Protein AF-W3VJL9-F1 (afdb_monomer)

Secondary structure (DSSP, 8-state):
------------------------------S--HHHHHHHHHHHHHHHHHHHHHHHIIIIIHHHHHHHHHHHHHHHHHHHHHHHHHHHHTTTSPPP----TTTT--SS--SSTTSSS-TT--TTTPPPS--

pLDDT: mean 85.09, std 15.6, range [42.38, 98.62]

Organism: Moesziomyces aphidis (NCBI:txid84754)

Solvent-accessible surface area (backbone atoms only — not comparable to full-atom values): 8458 Å² total; per-residue (Å²): 134,90,84,86,83,86,80,83,77,86,73,78,79,79,76,77,77,76,69,78,79,78,72,81,71,76,83,75,68,93,59,98,41,71,70,58,51,51,52,51,51,50,52,52,51,49,51,55,52,51,53,51,53,51,48,44,44,62,72,44,49,48,56,49,49,50,56,51,47,56,54,49,48,54,55,49,51,52,54,50,51,50,49,52,48,46,14,58,75,45,79,70,29,39,67,91,70,91,82,52,87,81,53,67,74,71,95,65,69,46,98,51,92,90,19,77,66,59,96,85,62,44,71,61,73,47,73,61,68,83,118

Structure (mmCIF, N/CA/C/O backbone):
data_AF-W3VJL9-F1
#
_entry.id   AF-W3VJL9-F1
#
loop_
_atom_site.group_PDB
_atom_site.id
_atom_site.type_symbol
_atom_site.label_atom_id
_atom_site.label_alt_id
_atom_site.label_comp_id
_atom_site.label_asym_id
_atom_site.label_entity_id
_atom_site.label_seq_id
_atom_site.pdbx_PDB_ins_code
_atom_site.Cartn_x
_atom_site.Cartn_y
_atom_site.Cartn_z
_atom_site.occupancy
_atom_site.B_iso_or_equiv
_atom_site.auth_seq_id
_atom_site.auth_comp_id
_atom_site.auth_asym_id
_atom_site.auth_atom_id
_atom_site.pdbx_PDB_model_num
ATOM 1 N N . MET A 1 1 ? 12.417 83.034 -81.651 1.00 43.53 1 MET A N 1
ATOM 2 C CA . MET A 1 1 ? 13.204 83.322 -80.431 1.00 43.53 1 MET A CA 1
ATOM 3 C C . MET A 1 1 ? 12.356 83.008 -79.213 1.00 43.53 1 MET A C 1
ATOM 5 O O . MET A 1 1 ? 11.149 83.183 -79.268 1.00 43.53 1 MET A O 1
ATOM 9 N N . ALA A 1 2 ? 12.995 82.464 -78.183 1.00 42.38 2 ALA A N 1
ATOM 10 C CA . ALA A 1 2 ? 12.402 81.829 -77.012 1.00 42.38 2 ALA A CA 1
ATOM 11 C C . ALA A 1 2 ? 11.477 82.730 -76.174 1.00 42.38 2 ALA A C 1
ATOM 13 O O . ALA A 1 2 ? 11.763 83.908 -75.987 1.00 42.38 2 ALA A O 1
ATOM 14 N N . SER A 1 3 ? 10.458 82.133 -75.551 1.00 47.56 3 SER A N 1
ATOM 15 C CA . SER A 1 3 ? 9.971 82.592 -74.249 1.00 47.56 3 SER A CA 1
ATOM 16 C C . SER A 1 3 ? 9.521 81.400 -73.408 1.00 47.56 3 SER A C 1
ATOM 18 O O . SER A 1 3 ? 8.939 80.440 -73.909 1.00 47.56 3 SER A O 1
ATOM 20 N N . ARG A 1 4 ? 9.917 81.439 -72.139 1.00 54.91 4 ARG A N 1
ATOM 21 C CA . ARG A 1 4 ? 9.970 80.335 -71.182 1.00 54.91 4 ARG A CA 1
ATOM 22 C C . ARG A 1 4 ? 8.768 80.465 -70.249 1.00 54.91 4 ARG A C 1
ATOM 24 O O . ARG A 1 4 ? 8.669 81.466 -69.551 1.00 54.91 4 ARG A O 1
ATOM 31 N N . PHE A 1 5 ? 7.921 79.444 -70.170 1.00 51.41 5 PHE A N 1
ATOM 32 C CA . PHE A 1 5 ? 7.041 79.237 -69.019 1.00 51.41 5 PHE A CA 1
ATOM 33 C C . PHE A 1 5 ? 7.509 77.982 -68.286 1.00 51.41 5 PHE A C 1
ATOM 35 O O . PHE A 1 5 ? 7.432 76.871 -68.804 1.00 51.41 5 PHE A O 1
ATOM 42 N N . ALA A 1 6 ? 8.071 78.182 -67.095 1.00 55.03 6 ALA A N 1
ATOM 43 C CA . ALA A 1 6 ? 8.496 77.116 -66.205 1.00 55.03 6 ALA A CA 1
ATOM 44 C C . ALA A 1 6 ? 7.296 76.665 -65.360 1.00 55.03 6 ALA A C 1
ATOM 46 O O . ALA A 1 6 ? 6.901 77.354 -64.423 1.00 55.03 6 ALA A O 1
ATOM 47 N N . ALA A 1 7 ? 6.721 75.508 -65.683 1.00 57.25 7 ALA A N 1
ATOM 48 C CA . ALA A 1 7 ? 5.812 74.800 -64.789 1.00 57.25 7 ALA A CA 1
ATOM 49 C C . ALA A 1 7 ? 6.647 73.867 -63.899 1.00 57.25 7 ALA A C 1
ATOM 51 O O . ALA A 1 7 ? 7.042 72.776 -64.307 1.00 57.25 7 ALA A O 1
ATOM 52 N N . GLY A 1 8 ? 6.969 74.324 -62.688 1.00 49.00 8 GLY A N 1
ATOM 53 C CA . GLY A 1 8 ? 7.591 73.490 -61.663 1.00 49.00 8 GLY A CA 1
ATOM 54 C C . GLY A 1 8 ? 6.579 72.495 -61.100 1.00 49.00 8 GLY A C 1
ATOM 55 O O . GLY A 1 8 ? 5.889 72.792 -60.131 1.00 49.00 8 GLY A O 1
ATOM 56 N N . LEU A 1 9 ? 6.483 71.310 -61.703 1.00 59.16 9 LEU A N 1
ATOM 57 C CA . LEU A 1 9 ? 5.812 70.161 -61.099 1.00 59.16 9 LEU A CA 1
ATOM 58 C C . LEU A 1 9 ? 6.707 69.616 -59.979 1.00 59.16 9 LEU A C 1
ATOM 60 O O . LEU A 1 9 ? 7.689 68.921 -60.238 1.00 59.16 9 LEU A O 1
ATOM 64 N N . PHE A 1 10 ? 6.371 69.911 -58.722 1.00 56.97 10 PHE A N 1
ATOM 65 C CA . PHE A 1 10 ? 6.924 69.194 -57.571 1.00 56.97 10 PHE A CA 1
ATOM 66 C C . PHE A 1 10 ? 6.357 67.767 -57.543 1.00 56.97 10 PHE A C 1
ATOM 68 O O . PHE A 1 10 ? 5.421 67.450 -56.812 1.00 56.97 10 PHE A O 1
ATOM 75 N N . GLY A 1 11 ? 6.923 66.887 -58.367 1.00 54.66 11 GLY A N 1
ATOM 76 C CA . GLY A 1 11 ? 6.685 65.453 -58.289 1.00 54.66 11 GLY A CA 1
ATOM 77 C C . GLY A 1 11 ? 7.441 64.871 -57.098 1.00 54.66 11 GLY A C 1
ATOM 78 O O . GLY A 1 11 ? 8.636 64.598 -57.189 1.00 54.66 11 GLY A O 1
ATOM 79 N N . ARG A 1 12 ? 6.757 64.667 -55.967 1.00 63.28 12 ARG A N 1
ATOM 80 C CA . ARG A 1 12 ? 7.266 63.827 -54.871 1.00 63.28 12 ARG A CA 1
ATOM 81 C C . ARG A 1 12 ? 7.482 62.412 -55.418 1.00 63.28 12 ARG A C 1
ATOM 83 O O . ARG A 1 12 ? 6.524 61.671 -55.619 1.00 63.28 12 ARG A O 1
ATOM 90 N N . SER A 1 13 ? 8.735 62.030 -55.654 1.00 63.22 13 SER A N 1
ATOM 91 C CA . SER A 1 13 ? 9.090 60.635 -55.920 1.00 63.22 13 SER A CA 1
ATOM 92 C C . SER A 1 13 ? 8.843 59.831 -54.641 1.00 63.22 13 SER A C 1
ATOM 94 O O . SER A 1 13 ? 9.641 59.873 -53.705 1.00 63.22 13 SER A O 1
ATOM 96 N N . MET A 1 14 ? 7.710 59.129 -54.566 1.00 64.94 14 MET A N 1
ATOM 97 C CA . MET A 1 14 ? 7.527 58.080 -53.568 1.00 64.94 14 MET A CA 1
ATOM 98 C C . MET A 1 14 ? 8.436 56.913 -53.949 1.00 64.94 14 MET A C 1
ATOM 100 O O . MET A 1 14 ? 8.067 56.053 -54.743 1.00 64.94 14 MET A O 1
ATOM 104 N N . ARG A 1 15 ? 9.645 56.877 -53.381 1.00 63.97 15 ARG A N 1
ATOM 105 C CA . ARG A 1 15 ? 10.406 55.632 -53.299 1.00 63.97 15 ARG A CA 1
ATOM 106 C C . ARG A 1 15 ? 9.700 54.738 -52.288 1.00 63.97 15 ARG A C 1
ATOM 108 O O . ARG A 1 15 ? 9.905 54.870 -51.086 1.00 63.97 15 ARG A O 1
ATOM 115 N N . THR A 1 16 ? 8.861 53.832 -52.773 1.00 65.25 16 THR A N 1
ATOM 116 C CA . THR A 1 16 ? 8.448 52.668 -51.993 1.00 65.25 16 THR A CA 1
ATOM 117 C C . THR A 1 16 ? 9.693 51.834 -51.718 1.00 65.25 16 THR A C 1
ATOM 119 O O . THR A 1 16 ? 10.164 51.099 -52.584 1.00 65.25 16 THR A O 1
ATOM 122 N N . LEU A 1 17 ? 10.255 51.968 -50.517 1.00 65.81 17 LEU A N 1
ATOM 123 C CA . LEU A 1 17 ? 11.173 50.974 -49.979 1.00 65.81 17 LEU A CA 1
ATOM 124 C C . LEU A 1 17 ? 10.338 49.718 -49.721 1.00 65.81 17 LEU A C 1
ATOM 126 O O . LEU A 1 17 ? 9.712 49.583 -48.672 1.00 65.81 17 LEU A O 1
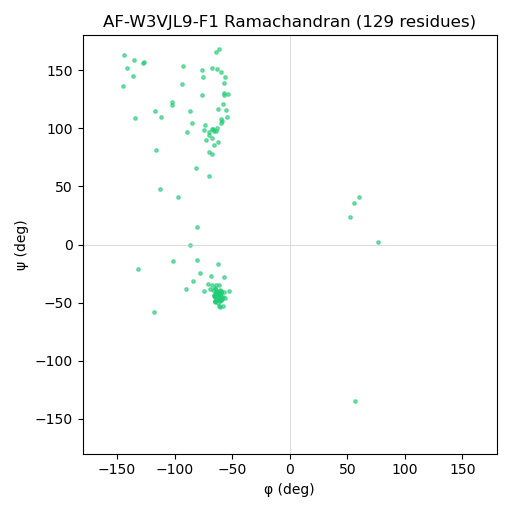ATOM 130 N N . GLN A 1 18 ? 10.274 48.821 -50.704 1.00 65.44 18 GLN A N 1
ATOM 131 C CA . GLN A 1 18 ? 9.848 47.452 -50.446 1.00 65.44 18 GLN A CA 1
ATOM 132 C C . GLN A 1 18 ? 10.896 46.846 -49.512 1.00 65.44 18 GLN A C 1
ATOM 134 O O . GLN A 1 18 ? 11.974 46.442 -49.945 1.00 65.44 18 GLN A O 1
ATOM 139 N N . ALA A 1 19 ? 10.601 46.836 -48.212 1.00 67.38 19 ALA A N 1
ATOM 140 C CA . ALA A 1 19 ? 11.336 45.996 -47.285 1.00 67.38 19 ALA A CA 1
ATOM 141 C C . ALA A 1 19 ? 11.205 44.555 -47.801 1.00 67.38 19 ALA A C 1
ATOM 143 O O . ALA A 1 19 ? 10.078 44.133 -48.089 1.00 67.38 19 ALA A O 1
ATOM 144 N N . PRO A 1 20 ? 12.306 43.800 -47.965 1.00 63.53 20 PRO A N 1
ATOM 145 C CA . PRO A 1 20 ? 12.179 42.400 -48.318 1.00 63.53 20 PRO A CA 1
ATOM 146 C C . PRO A 1 20 ? 11.333 41.753 -47.226 1.00 63.53 20 PRO A C 1
ATOM 148 O O . PRO A 1 20 ? 11.675 41.822 -46.044 1.00 63.53 20 PRO A O 1
ATOM 151 N N . SER A 1 21 ? 10.196 41.168 -47.604 1.00 66.19 21 SER A N 1
ATOM 152 C CA . SER A 1 21 ? 9.437 40.338 -46.684 1.00 66.19 21 SER A CA 1
ATOM 153 C C . SER A 1 21 ? 10.379 39.220 -46.261 1.00 66.19 21 SER A C 1
ATOM 155 O O . SER A 1 21 ? 10.696 38.340 -47.067 1.00 66.19 21 SER A O 1
ATOM 157 N N . ALA A 1 22 ? 10.880 39.280 -45.029 1.00 67.25 22 ALA A N 1
ATOM 158 C CA . ALA A 1 22 ? 11.622 38.189 -44.435 1.00 67.25 22 ALA A CA 1
ATOM 159 C C . ALA A 1 22 ? 10.634 37.034 -44.269 1.00 67.25 22 ALA A C 1
ATOM 161 O O . ALA A 1 22 ? 9.975 36.888 -43.240 1.00 67.25 22 ALA A O 1
ATOM 162 N N . VAL A 1 23 ? 10.470 36.243 -45.331 1.00 65.44 23 VAL A N 1
ATOM 163 C CA . VAL A 1 23 ? 9.768 34.972 -45.262 1.00 65.44 23 VAL A CA 1
ATOM 164 C C . VAL A 1 23 ? 10.562 34.161 -44.256 1.00 65.44 23 VAL A C 1
ATOM 166 O O . VAL A 1 23 ? 11.696 33.763 -44.531 1.00 65.44 23 VAL A O 1
ATOM 169 N N . ARG A 1 24 ? 9.991 33.970 -43.064 1.00 64.25 24 ARG A N 1
ATOM 170 C CA . ARG A 1 24 ? 10.520 33.051 -42.063 1.00 64.25 24 ARG A CA 1
ATOM 171 C C . ARG A 1 24 ? 10.457 31.658 -42.682 1.00 64.25 24 ARG A C 1
ATOM 173 O O . ARG A 1 24 ? 9.461 30.953 -42.569 1.00 64.25 24 ARG A O 1
ATOM 180 N N . ARG A 1 25 ? 11.516 31.285 -43.397 1.00 61.66 25 ARG A N 1
ATOM 181 C CA . ARG A 1 25 ? 11.751 29.914 -43.823 1.00 61.66 25 ARG A CA 1
ATOM 182 C C . ARG A 1 25 ? 12.038 29.151 -42.542 1.00 61.66 25 ARG A C 1
ATOM 184 O O . ARG A 1 25 ? 13.129 29.265 -41.992 1.00 61.66 25 ARG A O 1
ATOM 191 N N . TYR A 1 26 ? 11.036 28.446 -42.023 1.00 60.16 26 TYR A N 1
ATOM 192 C CA . TYR A 1 26 ? 11.286 27.402 -41.042 1.00 60.16 26 TYR A CA 1
ATOM 193 C C . TYR A 1 26 ? 12.308 26.471 -41.686 1.00 60.16 26 TYR A C 1
ATOM 195 O O . TYR A 1 26 ? 12.004 25.831 -42.693 1.00 60.16 26 TYR A O 1
ATOM 203 N N . ALA A 1 27 ? 13.537 26.474 -41.172 1.00 61.31 27 ALA A N 1
ATOM 204 C CA . ALA A 1 27 ? 14.573 25.546 -41.583 1.00 61.31 27 ALA A CA 1
ATOM 205 C C . ALA A 1 27 ? 14.149 24.147 -41.123 1.00 61.31 27 ALA A C 1
ATOM 207 O O . ALA A 1 27 ? 14.606 23.631 -40.112 1.00 61.31 27 ALA A O 1
ATOM 208 N N . THR A 1 28 ? 13.221 23.540 -41.855 1.00 61.88 28 THR A N 1
ATOM 209 C CA . THR A 1 28 ? 12.951 22.109 -41.797 1.00 61.88 28 THR A CA 1
ATOM 210 C C . THR A 1 28 ? 14.002 21.438 -42.668 1.00 61.88 28 THR A C 1
ATOM 212 O O . THR A 1 28 ? 13.719 20.899 -43.733 1.00 61.88 28 THR A O 1
ATOM 215 N N . ALA A 1 29 ? 15.264 21.520 -42.241 1.00 60.34 29 ALA A N 1
ATOM 216 C CA . ALA A 1 29 ? 16.255 20.592 -42.749 1.00 60.34 29 ALA A CA 1
ATOM 217 C C . ALA A 1 29 ? 15.831 19.210 -42.240 1.00 60.34 29 ALA A C 1
ATOM 219 O O . ALA A 1 29 ? 16.048 18.867 -41.079 1.00 60.34 29 ALA A O 1
ATOM 220 N N . ALA A 1 30 ? 15.150 18.452 -43.098 1.00 58.25 30 ALA A N 1
ATOM 221 C CA . ALA A 1 30 ? 14.874 17.032 -42.927 1.00 58.25 30 ALA A CA 1
ATOM 222 C C . ALA A 1 30 ? 16.184 16.236 -43.100 1.00 58.25 30 ALA A C 1
ATOM 224 O O . ALA A 1 30 ? 16.322 15.436 -44.019 1.00 58.25 30 ALA A O 1
ATOM 225 N N . GLY A 1 31 ? 17.177 16.533 -42.262 1.00 65.69 31 GLY A N 1
ATOM 226 C CA . GLY A 1 31 ? 18.509 15.940 -42.270 1.00 65.69 31 GLY A CA 1
ATOM 227 C C . GLY A 1 31 ? 19.030 15.775 -40.848 1.00 65.69 31 GLY A C 1
ATOM 228 O O . GLY A 1 31 ? 18.482 16.361 -39.909 1.00 65.69 31 GLY A O 1
ATOM 229 N N . GLU A 1 32 ? 20.062 14.949 -40.694 1.00 66.62 32 GLU A N 1
ATOM 230 C CA . GLU A 1 32 ? 20.685 14.683 -39.399 1.00 66.62 32 GLU A CA 1
ATOM 231 C C . GLU A 1 32 ? 21.134 15.996 -38.747 1.00 66.62 32 GLU A C 1
ATOM 233 O O . GLU A 1 32 ? 21.964 16.734 -39.275 1.00 66.62 32 GLU A O 1
ATOM 238 N N . ASN A 1 33 ? 20.520 16.311 -37.609 1.00 82.44 33 ASN A N 1
ATOM 239 C CA . ASN A 1 33 ? 20.865 17.442 -36.764 1.00 82.44 33 ASN A CA 1
ATOM 240 C C . ASN A 1 33 ? 21.104 16.925 -35.340 1.00 82.44 33 ASN A C 1
ATOM 242 O O . ASN A 1 33 ? 20.610 15.858 -34.970 1.00 82.44 33 ASN A O 1
ATOM 246 N N . GLU A 1 34 ? 21.864 17.676 -34.545 1.00 87.94 34 GLU A N 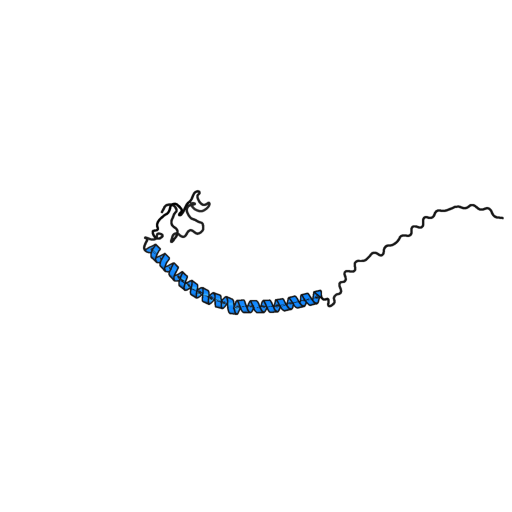1
ATOM 247 C CA . GLU A 1 34 ? 22.242 17.288 -33.179 1.00 87.94 34 GLU A CA 1
ATOM 248 C C . GLU A 1 34 ? 21.018 16.921 -32.326 1.00 87.94 34 GLU A C 1
ATOM 250 O O . GLU A 1 34 ? 21.012 15.907 -31.639 1.00 87.94 34 GLU A O 1
ATOM 255 N N . PHE A 1 35 ? 19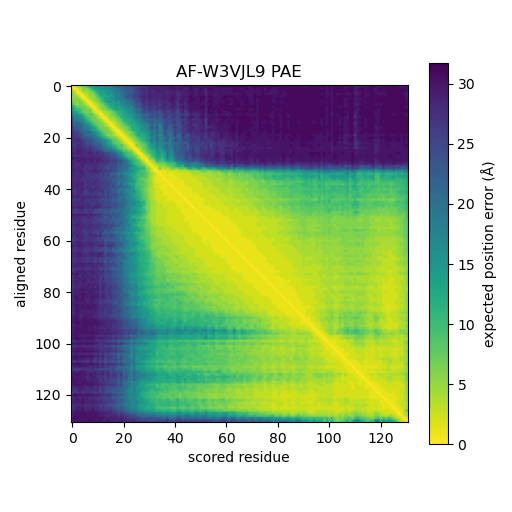.918 17.664 -32.465 1.00 89.06 35 PHE A N 1
ATOM 256 C CA . PHE A 1 35 ? 18.669 17.382 -31.759 1.00 89.06 35 PHE A CA 1
ATOM 257 C C . PHE A 1 35 ? 18.052 16.014 -32.116 1.00 89.06 35 PHE A C 1
ATOM 259 O O . PHE A 1 35 ? 17.556 15.301 -31.240 1.00 89.06 35 PHE A O 1
ATOM 266 N N . VAL A 1 36 ? 18.061 15.627 -33.394 1.00 89.56 36 VAL A N 1
ATOM 267 C CA . VAL A 1 36 ? 17.570 14.323 -33.865 1.00 89.56 36 VAL A CA 1
ATOM 268 C C . VAL A 1 36 ? 18.496 13.202 -33.388 1.00 89.56 36 VAL A C 1
ATOM 270 O O . VAL A 1 36 ? 17.990 12.159 -32.967 1.00 89.56 36 VAL A O 1
ATOM 273 N N . ALA A 1 37 ? 19.814 13.429 -33.381 1.00 89.81 37 ALA A N 1
ATOM 274 C CA . ALA A 1 37 ? 20.798 12.482 -32.856 1.00 89.81 37 ALA A CA 1
ATOM 275 C C . ALA A 1 37 ? 20.622 12.253 -31.343 1.00 89.81 37 ALA A C 1
ATOM 277 O O . ALA A 1 37 ? 20.494 11.109 -30.907 1.00 89.81 37 ALA A O 1
ATOM 278 N N . GLU A 1 38 ? 20.486 13.322 -30.554 1.00 91.56 38 GLU A N 1
ATOM 279 C CA . GLU A 1 38 ? 20.214 13.250 -29.112 1.00 91.56 38 GLU A CA 1
ATOM 280 C C . GLU A 1 38 ? 18.896 12.527 -28.814 1.00 91.56 38 GLU A C 1
ATOM 282 O O . GLU A 1 38 ? 18.810 11.670 -27.934 1.00 91.56 38 GLU A O 1
ATOM 287 N N . ARG A 1 39 ? 17.845 12.790 -29.600 1.00 92.75 39 ARG A N 1
ATOM 288 C CA . ARG A 1 39 ? 16.560 12.098 -29.438 1.00 92.75 39 ARG A CA 1
ATOM 289 C C . ARG A 1 39 ? 16.664 10.601 -29.746 1.00 92.75 39 ARG A C 1
ATOM 291 O O . ARG A 1 39 ? 16.010 9.801 -29.071 1.00 92.75 39 ARG A O 1
ATOM 298 N N . ALA A 1 40 ? 17.449 10.217 -30.751 1.00 92.94 40 ALA A N 1
ATOM 299 C CA . ALA A 1 40 ? 17.715 8.815 -31.059 1.00 92.94 40 ALA A CA 1
ATOM 300 C C . ALA A 1 40 ? 18.511 8.143 -29.928 1.00 92.94 40 ALA A C 1
ATOM 302 O O . ALA A 1 40 ? 18.110 7.074 -29.464 1.00 92.94 40 ALA A O 1
ATOM 303 N N . HIS A 1 41 ? 19.545 8.815 -29.415 1.00 94.06 4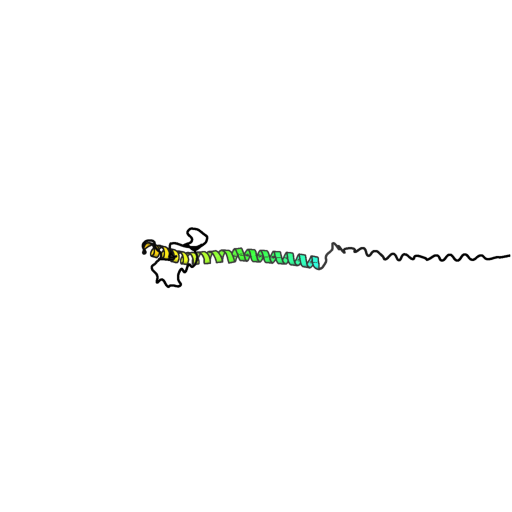1 HIS A N 1
ATOM 304 C CA . HIS A 1 41 ? 20.338 8.356 -28.277 1.00 94.06 41 HIS A CA 1
ATOM 305 C C . HIS A 1 41 ? 19.479 8.166 -27.015 1.00 94.06 41 HIS A C 1
ATOM 307 O O . HIS A 1 41 ? 19.512 7.104 -26.393 1.00 94.06 41 HIS A O 1
ATOM 313 N N . HIS A 1 42 ? 18.615 9.130 -26.681 1.00 96.19 42 HIS A N 1
ATOM 314 C CA . HIS A 1 42 ? 17.675 9.013 -25.562 1.00 96.19 42 HIS A CA 1
ATOM 315 C C . HIS A 1 42 ? 16.715 7.836 -25.730 1.00 96.19 42 HIS A C 1
ATOM 317 O O . HIS A 1 42 ? 16.433 7.125 -24.765 1.00 96.19 42 HIS A O 1
ATOM 323 N N . LYS A 1 43 ? 16.209 7.608 -26.947 1.00 96.06 43 LYS A N 1
ATOM 324 C CA . LYS A 1 43 ? 15.319 6.479 -27.234 1.00 96.06 43 LYS A CA 1
ATOM 325 C C . LYS A 1 43 ? 16.037 5.141 -27.051 1.00 96.06 43 LYS A C 1
ATOM 327 O O . LYS A 1 43 ? 15.460 4.221 -26.474 1.00 96.06 43 LYS A O 1
ATOM 332 N N . GLU A 1 44 ? 17.280 5.032 -27.511 1.00 96.31 44 GLU A N 1
ATOM 333 C CA . GLU A 1 44 ? 18.095 3.830 -27.332 1.00 96.31 44 GLU A CA 1
ATOM 334 C C . GLU A 1 44 ? 18.410 3.579 -25.851 1.00 96.31 44 GLU A C 1
ATOM 336 O O . GLU A 1 44 ? 18.184 2.474 -25.348 1.00 96.31 44 GLU A O 1
ATOM 341 N N . HIS A 1 45 ? 18.869 4.609 -25.134 1.00 96.62 45 HIS A N 1
ATOM 342 C CA . HIS A 1 45 ? 19.154 4.526 -23.705 1.00 96.62 45 HIS A CA 1
ATOM 343 C C . HIS A 1 45 ? 17.903 4.123 -22.915 1.00 96.62 45 HIS A C 1
ATOM 345 O O . HIS A 1 45 ? 17.953 3.186 -22.121 1.00 96.62 45 HIS A O 1
ATOM 351 N N . ALA A 1 46 ? 16.755 4.754 -23.190 1.00 97.50 46 ALA A N 1
ATOM 352 C CA . ALA A 1 46 ? 15.483 4.415 -22.556 1.00 97.50 46 ALA A CA 1
ATOM 353 C C . ALA A 1 46 ? 15.073 2.959 -22.813 1.00 97.50 46 ALA A C 1
ATOM 355 O O . ALA A 1 46 ? 14.611 2.292 -21.890 1.00 97.50 46 ALA A O 1
ATOM 356 N N . GLY A 1 47 ? 15.280 2.439 -24.029 1.00 97.44 47 GLY A N 1
ATOM 357 C CA . GLY A 1 47 ? 15.022 1.033 -24.346 1.00 97.44 47 GLY A CA 1
ATOM 358 C C . GLY A 1 47 ? 15.865 0.076 -23.497 1.00 97.44 47 GLY A C 1
ATOM 359 O O . GLY A 1 47 ? 15.330 -0.870 -22.916 1.00 97.44 47 GLY A O 1
ATOM 360 N N . LYS A 1 48 ? 17.166 0.359 -23.356 1.00 97.56 48 LYS A N 1
ATOM 361 C CA . LYS A 1 48 ? 18.081 -0.430 -22.511 1.00 97.56 48 LYS A CA 1
ATOM 362 C C . LYS A 1 48 ? 17.711 -0.337 -21.029 1.00 97.56 48 LYS A C 1
ATOM 364 O O . LYS A 1 48 ? 17.656 -1.360 -20.349 1.00 97.56 48 LYS A O 1
ATOM 369 N N . SER A 1 49 ? 17.412 0.865 -20.532 1.00 97.94 49 SER A N 1
ATOM 370 C CA . SER A 1 49 ? 16.977 1.070 -19.146 1.00 97.94 49 SER A CA 1
ATOM 371 C C . SER A 1 49 ? 15.657 0.357 -18.852 1.00 97.94 49 SER A C 1
ATOM 373 O O . SER A 1 49 ? 15.528 -0.273 -17.806 1.00 97.94 49 SER A O 1
ATOM 375 N N . ALA A 1 50 ? 14.687 0.410 -19.768 1.00 98.25 50 ALA A N 1
ATOM 376 C CA . ALA A 1 50 ? 13.402 -0.261 -19.601 1.00 98.25 50 ALA A CA 1
ATOM 377 C C . ALA A 1 50 ? 13.559 -1.786 -19.541 1.00 98.25 50 ALA A C 1
ATOM 379 O O . ALA A 1 50 ? 12.948 -2.428 -18.688 1.00 98.25 50 ALA A O 1
ATOM 380 N N . ASP A 1 51 ? 14.407 -2.374 -20.394 1.00 98.25 51 ASP A N 1
ATOM 381 C CA . ASP A 1 51 ? 14.669 -3.815 -20.343 1.00 98.25 51 ASP A CA 1
ATOM 382 C C . ASP A 1 51 ? 15.398 -4.230 -19.054 1.00 98.25 51 ASP A C 1
ATOM 384 O O . ASP A 1 51 ? 15.040 -5.245 -18.450 1.00 98.25 51 ASP A O 1
ATOM 388 N N . LEU A 1 52 ? 16.359 -3.425 -18.584 1.00 98.38 52 LEU A N 1
ATOM 389 C CA . LEU A 1 52 ? 17.013 -3.636 -17.289 1.00 98.38 52 LEU A CA 1
ATOM 390 C C . LEU A 1 52 ? 15.989 -3.641 -16.146 1.00 98.38 52 LEU A C 1
ATOM 392 O O . LEU A 1 52 ? 15.936 -4.602 -15.380 1.00 98.38 52 LEU A O 1
ATOM 396 N N . TRP A 1 53 ? 15.146 -2.610 -16.047 1.00 98.56 53 TRP A N 1
ATOM 397 C CA . TRP A 1 53 ? 14.153 -2.511 -14.975 1.00 98.56 53 TRP A CA 1
ATOM 398 C C . TRP A 1 53 ? 13.096 -3.607 -15.052 1.00 98.56 53 TRP A C 1
ATOM 400 O O . TRP A 1 53 ? 12.743 -4.172 -14.022 1.00 98.56 53 TRP A O 1
ATOM 410 N N . ARG A 1 54 ? 12.666 -3.999 -16.258 1.00 98.44 54 ARG A N 1
ATOM 411 C CA . ARG A 1 54 ? 11.790 -5.161 -16.446 1.00 98.44 54 ARG A CA 1
ATOM 412 C C . ARG A 1 54 ? 12.413 -6.424 -15.851 1.00 98.44 54 ARG A C 1
ATOM 414 O O . ARG A 1 54 ? 11.739 -7.157 -15.134 1.00 98.44 54 ARG A O 1
ATOM 421 N N . LYS A 1 55 ? 13.697 -6.676 -16.118 1.00 98.56 55 LYS A N 1
ATOM 422 C CA . LYS A 1 55 ? 14.417 -7.834 -15.567 1.00 98.56 55 LYS A CA 1
ATOM 423 C C . LYS A 1 55 ? 14.543 -7.750 -14.048 1.00 98.56 55 LYS A C 1
ATOM 425 O O . LYS A 1 55 ? 14.270 -8.740 -13.383 1.00 98.56 55 LYS A O 1
ATOM 430 N N . VAL A 1 56 ? 14.897 -6.591 -13.493 1.00 98.62 56 VAL A N 1
ATOM 431 C CA . VAL A 1 56 ? 14.977 -6.404 -12.033 1.00 98.62 56 VAL A CA 1
ATOM 432 C C . VAL A 1 56 ? 13.620 -6.662 -11.375 1.00 98.62 56 VAL A C 1
ATOM 434 O O . VAL A 1 56 ? 13.541 -7.430 -10.419 1.00 98.62 56 VAL A O 1
ATOM 437 N N . SER A 1 57 ? 12.534 -6.104 -11.912 1.00 98.56 57 SER A N 1
ATOM 438 C CA . SER A 1 57 ? 11.191 -6.344 -11.380 1.00 98.56 57 SER A CA 1
ATOM 439 C C . SER A 1 57 ? 10.817 -7.828 -11.407 1.00 98.56 57 SER A C 1
ATOM 441 O O . SER A 1 57 ? 10.322 -8.349 -10.410 1.00 98.56 57 SER A O 1
ATOM 443 N N . LEU A 1 58 ? 11.090 -8.525 -12.514 1.00 98.31 58 LEU A N 1
ATOM 444 C CA . LEU A 1 58 ? 10.716 -9.931 -12.674 1.00 98.31 58 LEU A CA 1
ATOM 445 C C . LEU A 1 58 ? 11.599 -10.897 -11.877 1.00 98.31 58 LEU A C 1
ATOM 447 O O . LEU A 1 58 ? 11.087 -11.862 -11.322 1.00 98.31 58 LEU A O 1
ATOM 451 N N . TYR A 1 59 ? 12.908 -10.656 -11.822 1.00 98.19 59 TYR A N 1
ATOM 452 C CA . TYR A 1 59 ? 13.870 -11.608 -11.259 1.00 98.19 59 TYR A CA 1
ATOM 453 C C . TYR A 1 59 ? 14.328 -11.270 -9.843 1.00 98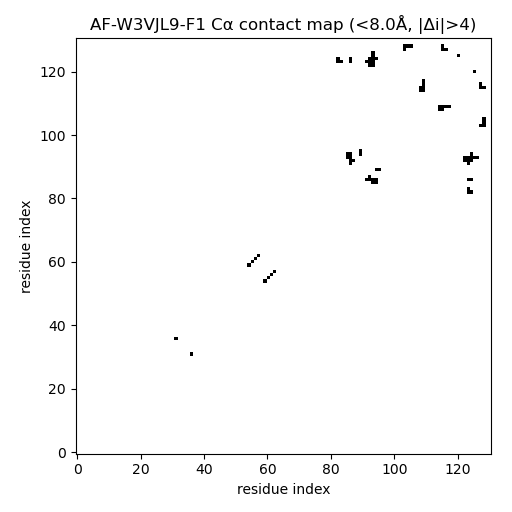.19 59 TYR A C 1
ATOM 455 O O . TYR A 1 59 ? 14.905 -12.126 -9.181 1.00 98.19 59 TYR A O 1
ATOM 463 N N . VAL A 1 60 ? 14.073 -10.053 -9.362 1.00 98.31 60 VAL A N 1
ATOM 464 C CA . VAL A 1 60 ? 14.440 -9.635 -8.003 1.00 98.31 60 VAL A CA 1
ATOM 465 C C . VAL A 1 60 ? 13.196 -9.287 -7.205 1.00 98.31 60 VAL A C 1
ATOM 467 O O . VAL A 1 60 ? 12.947 -9.908 -6.175 1.00 98.31 60 VAL A O 1
ATOM 470 N N . CYS A 1 61 ? 12.386 -8.336 -7.681 1.00 98.62 61 CYS A N 1
ATOM 471 C CA . CYS A 1 61 ? 11.245 -7.859 -6.901 1.00 98.62 61 CYS A CA 1
ATOM 472 C C . CYS A 1 61 ? 10.198 -8.959 -6.697 1.00 98.62 61 CYS A C 1
ATOM 474 O O . CYS A 1 61 ? 9.815 -9.192 -5.559 1.00 98.62 61 CYS A O 1
ATOM 476 N N . ILE A 1 62 ? 9.781 -9.673 -7.750 1.00 98.56 62 ILE A N 1
ATOM 477 C CA . ILE A 1 62 ? 8.775 -10.742 -7.615 1.00 98.56 62 ILE A CA 1
ATOM 478 C C . ILE A 1 62 ? 9.252 -11.863 -6.672 1.00 98.56 62 ILE A C 1
ATOM 480 O O . ILE A 1 62 ? 8.547 -12.129 -5.697 1.00 98.56 62 ILE A O 1
ATOM 484 N N . PRO A 1 63 ? 10.430 -12.494 -6.865 1.00 98.44 63 PRO A N 1
ATOM 485 C CA . PRO A 1 63 ? 10.911 -13.505 -5.925 1.00 98.44 63 PRO A CA 1
ATOM 486 C C . PRO A 1 63 ? 11.090 -12.967 -4.500 1.00 98.44 63 PRO A C 1
ATOM 488 O O . PRO A 1 63 ? 10.702 -13.634 -3.544 1.00 98.44 63 PRO A O 1
ATOM 491 N N . GLY A 1 64 ? 11.613 -11.744 -4.348 1.00 98.56 64 GLY A N 1
ATOM 492 C CA . GLY A 1 64 ? 11.760 -11.094 -3.044 1.00 98.56 64 GLY A CA 1
ATOM 493 C C . GLY A 1 64 ? 10.420 -10.876 -2.337 1.00 98.56 64 GLY A C 1
ATOM 494 O O . GLY A 1 64 ? 10.293 -11.180 -1.152 1.00 98.56 64 GLY A O 1
ATOM 495 N N . SER A 1 65 ? 9.398 -10.422 -3.065 1.00 98.56 65 SER A N 1
ATOM 496 C CA . SER A 1 65 ? 8.038 -10.263 -2.546 1.00 98.56 65 SER A CA 1
ATOM 497 C C . SER A 1 65 ? 7.405 -11.593 -2.150 1.00 98.56 65 SER A C 1
ATOM 499 O O . SER A 1 65 ? 6.683 -11.626 -1.161 1.00 98.56 65 SER A O 1
ATOM 501 N N . ILE A 1 66 ? 7.684 -12.688 -2.867 1.00 98.62 66 ILE A N 1
ATOM 502 C CA . ILE A 1 66 ? 7.191 -14.024 -2.493 1.00 98.62 66 ILE A CA 1
ATOM 503 C C . ILE A 1 66 ? 7.810 -14.465 -1.165 1.00 98.62 66 ILE A C 1
ATOM 505 O O . ILE A 1 66 ? 7.080 -14.854 -0.256 1.00 98.62 66 ILE A O 1
ATOM 509 N N . VAL A 1 67 ? 9.136 -14.369 -1.023 1.00 98.56 67 VAL A N 1
ATOM 510 C CA . VAL A 1 67 ? 9.831 -14.748 0.222 1.00 98.56 67 VAL A CA 1
ATOM 511 C C . VAL A 1 67 ? 9.321 -13.918 1.399 1.00 98.56 67 VAL A C 1
ATOM 513 O O . VAL A 1 67 ? 8.968 -14.471 2.441 1.00 98.56 67 VAL A O 1
ATOM 516 N N . LEU A 1 68 ? 9.225 -12.598 1.219 1.00 98.50 68 LEU A N 1
ATOM 517 C CA . LEU A 1 68 ? 8.694 -11.704 2.242 1.00 98.50 68 LEU A CA 1
ATOM 518 C C . LEU A 1 68 ? 7.223 -12.012 2.560 1.00 98.50 68 LEU A C 1
ATOM 520 O O . LEU A 1 68 ? 6.842 -12.018 3.725 1.00 98.50 68 LEU A O 1
ATOM 524 N N . GLY A 1 69 ? 6.412 -12.308 1.543 1.00 98.56 69 GLY A N 1
ATOM 525 C CA . GLY A 1 69 ? 5.004 -12.661 1.697 1.00 98.56 69 GLY A CA 1
ATOM 526 C C . GLY A 1 69 ? 4.806 -13.922 2.534 1.00 98.56 69 GLY A C 1
ATOM 527 O O . GLY A 1 69 ? 3.972 -13.923 3.433 1.00 98.56 69 GLY A O 1
ATOM 528 N N . VAL A 1 70 ? 5.611 -14.965 2.308 1.00 98.56 70 VAL A N 1
ATOM 529 C CA . VAL A 1 70 ? 5.577 -16.196 3.120 1.00 98.56 70 VAL A CA 1
ATOM 530 C C . VAL A 1 70 ? 5.982 -15.916 4.569 1.00 98.56 70 VAL A C 1
ATOM 532 O O . VAL A 1 70 ? 5.333 -16.402 5.493 1.00 98.56 70 VAL A O 1
ATOM 535 N N . TYR A 1 71 ? 7.024 -15.109 4.779 1.00 98.06 71 TYR A N 1
ATOM 536 C CA . TYR A 1 71 ? 7.475 -14.738 6.122 1.00 98.06 71 TYR A CA 1
ATOM 537 C C . TYR A 1 71 ? 6.405 -13.953 6.897 1.00 98.06 71 TYR A C 1
ATOM 539 O O . TYR A 1 71 ? 6.059 -14.322 8.019 1.00 98.06 71 TYR A O 1
ATOM 547 N N . ILE A 1 72 ? 5.840 -12.909 6.281 1.00 98.50 72 ILE A N 1
ATOM 548 C CA . ILE A 1 72 ? 4.778 -12.094 6.886 1.00 98.50 72 ILE A CA 1
ATOM 549 C C . ILE A 1 72 ? 3.526 -12.936 7.130 1.00 98.50 72 ILE A C 1
ATOM 551 O O . ILE A 1 72 ? 2.920 -12.806 8.187 1.00 98.50 72 ILE A O 1
ATOM 555 N N . TYR A 1 73 ? 3.164 -13.830 6.204 1.00 98.31 73 TYR A N 1
ATOM 556 C CA . TYR A 1 73 ? 2.026 -14.731 6.387 1.00 98.31 73 TYR A CA 1
ATOM 557 C C . TYR A 1 73 ? 2.161 -15.579 7.657 1.00 98.31 73 TYR A C 1
ATOM 559 O O . TYR A 1 73 ? 1.183 -15.737 8.380 1.00 98.31 73 TYR A O 1
ATOM 567 N N . GLY A 1 74 ? 3.359 -16.089 7.963 1.00 97.69 74 GLY A N 1
ATOM 568 C CA . GLY A 1 74 ? 3.595 -16.837 9.200 1.00 97.69 74 GLY A CA 1
ATOM 569 C C . GLY A 1 74 ? 3.322 -15.999 10.451 1.00 97.69 74 GLY A C 1
ATOM 570 O O . GLY A 1 74 ? 2.577 -16.426 11.329 1.00 97.69 74 GLY A O 1
ATOM 571 N N . ILE A 1 75 ? 3.870 -14.782 10.502 1.00 98.00 75 ILE A N 1
ATOM 572 C CA . ILE A 1 75 ? 3.662 -13.848 11.621 1.00 98.00 75 ILE A CA 1
ATOM 573 C C . ILE A 1 75 ? 2.180 -13.491 11.762 1.00 98.00 75 ILE A C 1
ATOM 575 O O . ILE A 1 75 ? 1.620 -13.575 12.852 1.00 98.00 75 ILE A O 1
ATOM 579 N N . GLU A 1 76 ? 1.533 -13.136 10.655 1.00 97.81 76 GLU A N 1
ATOM 580 C CA . GLU A 1 76 ? 0.135 -12.715 10.658 1.00 97.81 76 GLU A CA 1
ATOM 581 C C . GLU A 1 76 ? -0.807 -13.862 11.023 1.00 97.81 76 GLU A C 1
ATOM 583 O O . GLU A 1 76 ? -1.782 -13.653 11.737 1.00 97.81 76 GLU A O 1
ATOM 588 N N . LYS A 1 77 ? -0.492 -15.098 10.614 1.00 97.94 77 LYS A N 1
ATOM 589 C CA . LYS A 1 77 ? -1.251 -16.280 11.031 1.00 97.94 77 LYS A CA 1
ATOM 590 C C . LYS A 1 77 ? -1.199 -16.466 12.547 1.00 97.94 77 LYS A C 1
ATOM 592 O O . LYS A 1 77 ? -2.234 -16.752 13.141 1.00 97.94 77 LYS A O 1
ATOM 597 N N . HIS A 1 78 ? -0.034 -16.266 13.168 1.00 97.06 78 HIS A N 1
ATOM 598 C CA . HIS A 1 78 ? 0.090 -16.308 14.626 1.00 97.06 78 HIS A CA 1
ATOM 599 C C . HIS A 1 78 ? -0.697 -15.181 15.302 1.00 97.06 78 HIS A C 1
ATOM 601 O O . HIS A 1 78 ? -1.434 -15.454 16.245 1.00 97.06 78 HIS A O 1
ATOM 607 N N . HIS A 1 79 ? -0.603 -13.939 14.81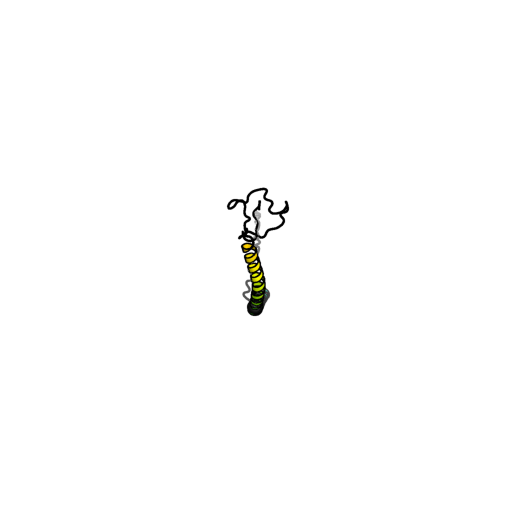1 1.00 95.50 79 HIS A N 1
ATOM 608 C CA . HIS A 1 79 ? -1.407 -12.832 15.341 1.00 95.50 79 HIS A CA 1
ATOM 609 C C . HIS A 1 79 ? -2.909 -13.109 15.239 1.00 95.50 79 HIS A C 1
ATOM 611 O O . HIS A 1 79 ? -3.636 -12.911 16.210 1.00 95.50 79 HIS A O 1
ATOM 617 N N . TYR A 1 80 ? -3.366 -13.611 14.091 1.00 95.62 80 TYR A N 1
ATOM 618 C CA . TYR A 1 80 ? -4.763 -13.964 13.874 1.00 95.62 80 TYR A CA 1
ATOM 619 C C . TYR A 1 80 ? -5.234 -15.053 14.843 1.00 95.62 80 TYR A C 1
ATOM 621 O O . TYR A 1 80 ? -6.290 -14.910 15.455 1.00 95.62 80 TYR A O 1
ATOM 629 N N . ASP A 1 81 ? -4.442 -16.112 15.027 1.00 96.06 81 ASP A N 1
ATOM 630 C CA . ASP A 1 81 ? -4.789 -17.203 15.940 1.00 96.06 81 ASP A CA 1
ATOM 631 C C . ASP A 1 81 ? -4.864 -16.727 17.396 1.00 96.06 81 ASP A C 1
ATOM 633 O O . ASP A 1 81 ? -5.804 -17.093 18.099 1.00 96.06 81 ASP A O 1
ATOM 637 N N . HIS A 1 82 ? -3.935 -15.867 17.831 1.00 93.50 82 HIS A N 1
ATOM 638 C CA . HIS A 1 82 ? -3.996 -15.238 19.154 1.00 93.50 82 HIS A CA 1
ATOM 639 C C . HIS A 1 82 ? -5.258 -14.391 19.319 1.00 93.50 82 HIS A C 1
ATOM 641 O O . HIS A 1 82 ? -5.979 -14.556 20.298 1.00 93.50 82 HIS A O 1
ATOM 647 N N . MET A 1 83 ? -5.574 -13.546 18.337 1.00 92.75 83 MET A N 1
ATOM 648 C CA . MET A 1 83 ? -6.771 -12.706 18.374 1.00 92.75 83 MET A CA 1
ATOM 649 C C . MET A 1 83 ? -8.065 -13.523 18.451 1.00 92.75 83 MET A C 1
ATOM 651 O O . MET A 1 83 ? -8.962 -13.180 19.215 1.00 92.75 83 MET A O 1
ATOM 655 N N . VAL A 1 84 ? -8.181 -14.595 17.663 1.00 94.06 84 VAL A N 1
ATOM 656 C CA . VAL A 1 84 ? -9.362 -15.475 17.683 1.00 94.06 84 VAL A CA 1
ATOM 657 C C . VAL A 1 84 ? -9.476 -16.198 19.023 1.00 94.06 84 VAL A C 1
ATOM 659 O O . VAL A 1 84 ? -10.571 -16.293 19.572 1.00 94.06 84 VAL A O 1
ATOM 662 N N . HIS A 1 85 ? -8.357 -16.700 19.548 1.00 93.56 85 HIS A N 1
ATOM 663 C CA . HIS A 1 85 ? -8.327 -17.393 20.830 1.00 93.56 85 HIS A CA 1
ATOM 664 C C . HIS A 1 85 ? -8.764 -16.475 21.970 1.00 93.56 85 HIS A C 1
ATOM 666 O O . HIS A 1 85 ? -9.711 -16.801 22.677 1.00 93.56 85 HIS A O 1
ATOM 672 N N . GLU A 1 86 ? -8.144 -15.300 22.096 1.00 92.62 86 GLU A N 1
ATOM 673 C CA . GLU A 1 86 ? -8.494 -14.331 23.136 1.00 92.62 86 GLU A CA 1
ATOM 674 C C . GLU A 1 86 ? -9.952 -13.870 23.013 1.00 92.62 86 GLU A C 1
ATOM 676 O O . GLU A 1 86 ? -10.643 -13.738 24.018 1.00 92.62 86 GLU A O 1
ATOM 681 N N . PHE A 1 87 ? -10.459 -13.663 21.796 1.00 93.44 87 PHE A N 1
ATOM 682 C CA . PHE A 1 87 ? -11.856 -13.286 21.587 1.00 93.44 87 PHE A CA 1
ATOM 683 C C . PHE A 1 87 ? -12.830 -14.375 22.062 1.00 93.44 87 PHE A C 1
ATOM 685 O O . PHE A 1 87 ? -13.814 -14.076 22.735 1.00 93.44 87 PHE A O 1
ATOM 692 N N . HIS A 1 88 ? -12.559 -15.646 21.748 1.00 93.12 88 HIS A N 1
ATOM 693 C CA . HIS A 1 88 ? -13.404 -16.761 22.185 1.00 93.12 88 HIS A CA 1
ATOM 694 C C . HIS A 1 88 ? -13.298 -17.037 23.690 1.00 93.12 88 HIS A C 1
ATOM 696 O O . HIS A 1 88 ? -14.296 -17.417 24.298 1.00 93.12 88 HIS A O 1
ATOM 702 N N . GLU A 1 89 ? -12.124 -16.843 24.294 1.00 93.94 89 GLU A N 1
ATOM 703 C CA . GLU A 1 89 ? -11.942 -16.981 25.744 1.00 93.94 89 GLU A CA 1
ATOM 704 C C . GLU A 1 89 ? -12.655 -15.884 26.541 1.00 93.94 89 GLU A C 1
ATOM 706 O O . GLU A 1 89 ? -13.066 -16.127 27.672 1.00 93.94 89 GLU A O 1
ATOM 711 N N . ASN A 1 90 ? -12.852 -14.707 25.943 1.00 91.06 90 ASN A N 1
ATOM 712 C CA . ASN A 1 90 ? -13.558 -13.574 26.544 1.00 91.06 90 ASN A CA 1
ATOM 713 C C . ASN A 1 90 ? -15.031 -13.498 26.094 1.00 91.06 90 ASN A C 1
ATOM 715 O O . ASN A 1 90 ? -15.538 -12.421 25.790 1.00 91.06 90 ASN A O 1
ATOM 719 N N . ASP A 1 91 ? -15.721 -14.640 26.002 1.00 92.06 91 ASP A N 1
ATOM 720 C CA . ASP A 1 91 ? -17.152 -14.729 25.658 1.00 92.06 91 ASP A CA 1
ATOM 721 C C . ASP A 1 91 ? -17.542 -14.058 24.322 1.00 92.06 91 ASP A C 1
ATOM 723 O O . ASP A 1 91 ? -18.643 -13.522 24.165 1.00 92.06 91 ASP A O 1
ATOM 727 N N . ASN A 1 92 ? -16.662 -14.123 23.318 1.00 91.00 92 ASN A N 1
ATOM 728 C CA . ASN A 1 92 ? -16.813 -13.421 22.037 1.00 91.00 92 ASN A CA 1
ATOM 729 C C . ASN A 1 92 ? -16.882 -11.896 22.207 1.00 91.00 92 ASN A C 1
ATOM 731 O O . ASN A 1 92 ? -17.677 -11.215 21.548 1.00 91.00 92 ASN A O 1
ATOM 735 N N . GLN A 1 93 ? -16.046 -11.360 23.094 1.00 88.88 93 GLN A N 1
ATOM 736 C CA . GLN A 1 93 ? -15.827 -9.930 23.263 1.00 88.88 93 GLN A CA 1
ATOM 737 C C . GLN A 1 93 ? -14.331 -9.597 23.204 1.00 88.88 93 GLN A C 1
ATOM 739 O O . GLN A 1 93 ? -13.487 -10.462 23.452 1.00 88.88 93 GLN A O 1
ATOM 744 N N . PRO A 1 94 ? -13.970 -8.349 22.854 1.00 88.50 94 PRO A N 1
ATOM 745 C CA . PRO A 1 94 ? -12.584 -7.911 22.913 1.00 88.50 94 PRO A CA 1
ATOM 746 C C . PRO A 1 94 ? -11.987 -8.103 24.319 1.00 88.50 94 PRO A C 1
ATOM 748 O O . PRO A 1 94 ? -12.692 -7.856 25.303 1.00 88.50 94 PRO A O 1
ATOM 751 N N . PRO A 1 95 ? -10.698 -8.469 24.430 1.00 87.00 95 PRO A N 1
ATOM 752 C CA . PRO A 1 95 ? -10.072 -8.796 25.710 1.00 87.00 95 PRO A CA 1
ATOM 753 C C . PRO A 1 95 ? -10.165 -7.673 26.737 1.00 87.00 95 PRO A C 1
ATOM 755 O O . PRO A 1 95 ? -9.958 -6.505 26.401 1.00 87.00 95 PRO A O 1
ATOM 758 N N . GLU A 1 96 ? -10.438 -8.015 27.998 1.00 84.56 96 GLU A N 1
ATOM 759 C CA . GLU A 1 96 ? -10.544 -7.018 29.063 1.00 84.56 96 GLU A CA 1
ATOM 760 C C . GLU A 1 96 ? -9.249 -6.194 29.172 1.00 84.56 96 GLU A C 1
ATOM 762 O O . GLU A 1 96 ? -8.135 -6.720 29.220 1.00 84.56 96 GLU A O 1
ATOM 767 N N . ARG A 1 97 ? -9.393 -4.867 29.208 1.00 84.31 97 ARG A N 1
ATOM 768 C CA . ARG A 1 97 ? -8.271 -3.933 29.326 1.00 84.31 97 ARG A CA 1
ATOM 769 C C . ARG A 1 97 ? -8.637 -2.766 30.225 1.00 84.31 97 ARG A C 1
ATOM 771 O O . ARG A 1 97 ? -9.786 -2.333 30.260 1.00 84.31 97 ARG A O 1
ATOM 778 N N . THR A 1 98 ? -7.639 -2.181 30.880 1.00 88.75 98 THR A N 1
ATOM 779 C CA . THR A 1 98 ? -7.834 -0.965 31.676 1.00 88.75 98 THR A CA 1
ATOM 780 C C . THR A 1 98 ? -8.304 0.190 30.788 1.00 88.75 98 THR A C 1
ATOM 782 O O . THR A 1 98 ? -7.582 0.644 29.893 1.00 88.75 98 THR A O 1
ATOM 785 N N . PHE A 1 99 ? -9.515 0.691 31.043 1.00 88.12 99 PHE A N 1
ATOM 786 C CA . PHE A 1 99 ? -10.058 1.853 30.345 1.00 88.12 99 PHE A CA 1
ATOM 787 C C . PHE A 1 99 ? -9.642 3.152 31.014 1.00 88.12 99 PHE A C 1
ATOM 789 O O . PHE A 1 99 ? -10.038 3.460 32.134 1.00 88.12 99 PHE A O 1
ATOM 796 N N . TYR A 1 100 ? -8.859 3.938 30.284 1.00 90.12 100 TYR A N 1
ATOM 797 C CA . TYR A 1 100 ? -8.526 5.298 30.668 1.00 90.12 100 TYR A CA 1
ATOM 798 C C . TYR A 1 100 ? -9.505 6.294 30.045 1.00 90.12 100 TYR A C 1
ATOM 800 O O . TYR A 1 100 ? -10.027 6.056 28.960 1.00 90.12 100 TYR A O 1
ATOM 808 N N . GLU A 1 101 ? -9.683 7.450 30.684 1.00 90.69 101 GLU A N 1
ATOM 809 C CA . GLU A 1 101 ? -10.587 8.519 30.225 1.00 90.69 101 GLU A CA 1
ATOM 810 C C . GLU A 1 101 ? -10.272 9.015 28.801 1.00 90.69 101 GLU A C 1
ATOM 812 O O . GLU A 1 101 ? -11.153 9.459 28.067 1.00 90.69 101 GLU A O 1
ATOM 817 N N . TYR A 1 102 ? -9.009 8.911 28.380 1.00 90.81 102 TYR A N 1
ATOM 818 C CA . TYR A 1 102 ? -8.587 9.298 27.036 1.00 90.81 102 TYR A CA 1
ATOM 819 C C . TYR A 1 102 ? -8.877 8.243 25.958 1.00 90.81 102 TYR A C 1
ATOM 821 O O . TYR A 1 102 ? -8.805 8.548 24.764 1.00 90.81 102 TYR A O 1
ATOM 829 N N . ASN A 1 103 ? -9.215 7.011 26.344 1.00 91.12 103 ASN A N 1
ATOM 830 C CA . ASN A 1 103 ? -9.567 5.963 25.396 1.00 91.12 103 ASN A CA 1
ATOM 831 C C . ASN A 1 103 ? -10.971 6.207 24.845 1.00 91.12 103 ASN A C 1
ATOM 833 O O . ASN A 1 103 ? -11.871 6.653 25.546 1.00 91.12 103 ASN A O 1
ATOM 837 N N . ASN A 1 104 ? -11.168 5.891 23.565 1.00 90.56 104 ASN A N 1
ATOM 838 C CA . ASN A 1 104 ? -12.480 5.904 22.917 1.00 90.56 104 ASN A CA 1
ATOM 839 C C . ASN A 1 104 ? -13.291 7.216 23.057 1.00 90.56 104 ASN A C 1
ATOM 841 O O . ASN A 1 104 ? -14.502 7.200 22.853 1.00 90.56 104 ASN A O 1
ATOM 845 N N . ILE A 1 105 ? -12.655 8.374 23.294 1.00 91.12 105 ILE A N 1
ATOM 846 C CA . ILE A 1 105 ? -13.359 9.665 23.390 1.00 91.12 105 ILE A CA 1
ATOM 847 C C . ILE A 1 105 ? -14.233 9.900 22.147 1.00 91.12 105 ILE A C 1
ATOM 849 O O . ILE A 1 105 ? -13.763 9.844 21.005 1.00 91.12 105 ILE A O 1
ATOM 853 N N . ARG A 1 106 ? -15.511 10.239 22.367 1.00 90.50 106 ARG A N 1
ATOM 854 C CA . ARG A 1 106 ? -16.443 10.702 21.324 1.00 90.50 106 ARG A CA 1
ATOM 855 C C . ARG A 1 106 ? -17.220 11.921 21.811 1.00 90.50 106 ARG A C 1
ATOM 857 O O . ARG A 1 106 ? -18.105 11.787 22.655 1.00 90.50 106 ARG A O 1
ATOM 864 N N . LYS A 1 107 ? -16.907 13.091 21.243 1.00 92.12 107 LYS A N 1
ATOM 865 C CA . LYS A 1 107 ? -17.643 14.353 21.471 1.00 92.12 107 LYS A CA 1
ATOM 866 C C . LYS A 1 107 ? -18.870 14.495 20.566 1.00 92.12 107 LYS A C 1
ATOM 868 O O . LYS A 1 107 ? -19.856 15.106 20.953 1.00 92.12 107 LYS A O 1
ATOM 873 N N . LYS A 1 108 ? -18.796 13.934 19.358 1.00 93.00 108 LYS A N 1
ATOM 874 C CA . LYS A 1 108 ? -19.871 13.879 18.364 1.00 93.00 108 LYS A CA 1
ATOM 875 C C . LYS A 1 108 ? -19.899 12.472 17.770 1.00 93.00 108 LYS A C 1
ATOM 877 O O . LYS A 1 108 ? -18.841 11.859 17.627 1.00 93.00 108 LYS A O 1
ATOM 882 N N . ALA A 1 109 ? -21.093 11.989 17.445 1.00 93.56 109 ALA A N 1
ATOM 883 C CA . ALA A 1 109 ? -21.280 10.737 16.723 1.00 93.56 109 ALA A CA 1
ATOM 884 C C . ALA A 1 109 ? -20.658 10.804 15.316 1.00 93.56 109 ALA A C 1
ATOM 886 O O . ALA A 1 109 ? -20.580 11.881 14.709 1.00 93.56 109 ALA A O 1
ATOM 887 N N . PHE A 1 110 ? -20.219 9.659 14.796 1.00 94.69 110 PHE A N 1
ATOM 888 C CA . PHE A 1 110 ? -19.767 9.569 13.409 1.00 94.69 110 PHE A CA 1
ATOM 889 C C . PHE A 1 110 ? -20.940 9.766 12.429 1.00 94.69 110 PHE A C 1
ATOM 891 O O . PHE A 1 110 ? -22.079 9.454 12.769 1.00 94.69 110 PHE A O 1
ATOM 898 N N . PRO A 1 111 ? -20.699 10.283 11.211 1.00 96.38 111 PRO A N 1
ATOM 899 C CA . PRO A 1 111 ? -21.757 10.565 10.237 1.00 96.38 111 PRO A CA 1
ATOM 900 C C . PRO A 1 111 ? -22.232 9.327 9.447 1.00 96.38 111 PRO A C 1
ATOM 902 O O . PRO A 1 111 ? -22.868 9.481 8.408 1.00 96.38 111 PRO A O 1
ATOM 905 N N . TRP A 1 112 ? -21.906 8.110 9.892 1.00 94.56 112 TRP A N 1
ATOM 906 C CA . TRP A 1 112 ? -22.277 6.848 9.244 1.00 94.56 112 TRP A CA 1
ATOM 907 C C . TRP A 1 112 ? -22.781 5.833 10.271 1.00 94.56 112 TRP A C 1
ATOM 909 O O . TRP A 1 112 ? -22.453 5.921 11.455 1.00 94.56 112 TRP A O 1
ATOM 919 N N . GLY A 1 113 ? -23.536 4.840 9.793 1.00 91.38 113 GLY A N 1
ATOM 920 C CA . GLY A 1 113 ? -24.087 3.779 10.634 1.00 91.38 113 GLY A CA 1
ATOM 921 C C . GLY A 1 113 ? -24.939 4.336 11.775 1.00 91.38 113 GLY A C 1
ATOM 922 O O . GLY A 1 113 ? -25.741 5.245 11.578 1.00 91.38 113 GLY A O 1
ATOM 923 N N . ASP A 1 114 ? -24.727 3.800 12.971 1.00 91.00 114 ASP A N 1
ATOM 924 C CA . ASP A 1 114 ? -25.309 4.266 14.235 1.00 91.00 114 ASP A CA 1
ATOM 925 C C . ASP A 1 114 ? -24.479 5.383 14.906 1.00 91.00 114 ASP A C 1
ATOM 927 O O . ASP A 1 114 ? -24.826 5.876 15.979 1.00 91.00 114 ASP A O 1
ATOM 931 N N . GLY A 1 115 ? -23.361 5.778 14.290 1.00 92.56 115 GLY A N 1
ATOM 932 C CA . GLY A 1 115 ? -22.446 6.792 14.796 1.00 92.56 115 GLY A CA 1
ATOM 933 C C . GLY A 1 115 ? -21.528 6.344 15.940 1.00 92.56 115 GLY A C 1
ATOM 934 O O . GLY A 1 115 ? -20.751 7.176 16.423 1.00 92.56 115 GLY A O 1
ATOM 935 N N . SER A 1 116 ? -21.579 5.073 16.363 1.00 90.56 116 SER A N 1
ATOM 936 C CA . SER A 1 116 ? -20.801 4.543 17.496 1.00 90.56 116 SER A CA 1
ATO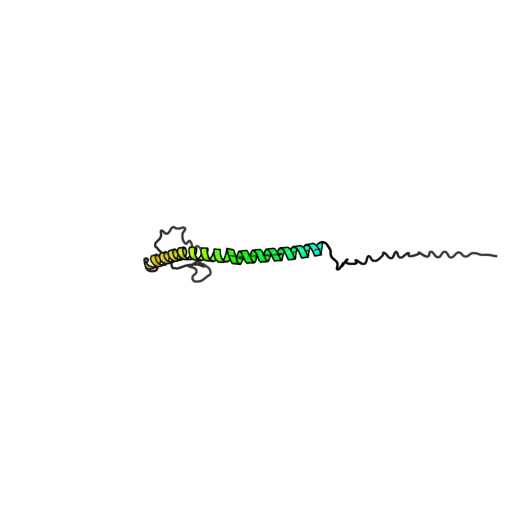M 937 C C . SER A 1 116 ? -19.435 3.988 17.064 1.00 90.56 116 SER A C 1
ATOM 939 O O . SER A 1 116 ? -18.414 4.219 17.726 1.00 90.56 116 SER A O 1
ATOM 941 N N . LYS A 1 117 ? -19.394 3.326 15.903 1.00 92.81 117 LYS A N 1
ATOM 942 C CA . LYS A 1 117 ? -18.219 2.630 15.362 1.00 92.81 117 LYS A CA 1
ATOM 943 C C . LYS A 1 117 ? -17.391 3.507 14.418 1.00 92.81 117 LYS A C 1
ATOM 945 O O . LYS A 1 117 ? -17.915 4.247 13.582 1.00 92.81 117 LYS A O 1
ATOM 950 N N . SER A 1 118 ? -16.064 3.419 14.544 1.00 93.38 118 SER A N 1
ATOM 951 C CA . SER A 1 118 ? -15.129 4.022 13.584 1.00 93.38 118 SER A CA 1
ATOM 952 C C . SER A 1 118 ? -15.270 3.378 12.200 1.00 93.38 118 SER A C 1
ATOM 954 O O . SER A 1 118 ? -15.868 2.317 12.051 1.00 93.38 118 SER A O 1
ATOM 956 N N . PHE A 1 119 ? -14.703 4.010 11.170 1.00 94.88 119 PHE A N 1
ATOM 957 C CA . PHE A 1 119 ? -14.826 3.526 9.790 1.00 94.88 119 PHE A CA 1
ATOM 958 C C . PHE A 1 119 ? -14.221 2.123 9.578 1.00 94.88 119 PHE A C 1
ATOM 960 O O . PHE A 1 119 ? -14.770 1.319 8.836 1.00 94.88 119 PHE A O 1
ATOM 967 N N . PHE A 1 120 ? -13.124 1.816 10.277 1.00 95.25 120 PHE A N 1
ATOM 968 C CA . PHE A 1 120 ? -12.476 0.498 10.297 1.00 95.25 120 PHE A CA 1
ATOM 969 C C . PHE A 1 120 ? -12.612 -0.157 11.679 1.00 95.25 120 PHE A C 1
ATOM 971 O O . PHE A 1 120 ? -11.618 -0.561 12.277 1.00 95.25 120 PHE A O 1
ATOM 978 N N . HIS A 1 121 ? -13.821 -0.160 12.244 1.00 93.62 121 HIS A N 1
ATOM 979 C CA . HIS A 1 121 ? -14.075 -0.811 13.528 1.00 93.62 121 HIS A CA 1
ATOM 980 C C . HIS A 1 121 ? -14.141 -2.332 13.362 1.00 93.62 121 HIS A C 1
ATOM 982 O O . HIS A 1 121 ? -14.886 -2.828 12.519 1.00 93.62 121 HIS A O 1
ATOM 988 N N . ASN A 1 122 ? -13.386 -3.057 14.182 1.00 93.38 122 ASN A N 1
ATOM 989 C CA . ASN A 1 122 ? -13.406 -4.512 14.248 1.00 93.38 122 ASN A CA 1
ATOM 990 C C . ASN A 1 122 ? -13.880 -4.963 15.635 1.00 93.38 122 ASN A C 1
ATOM 992 O O . ASN A 1 122 ? -13.171 -4.758 16.619 1.00 93.38 122 ASN A O 1
ATOM 996 N N . ASP A 1 123 ? -15.038 -5.621 15.682 1.00 91.12 123 ASP A N 1
ATOM 997 C CA . ASP A 1 123 ? -15.692 -6.083 16.914 1.00 91.12 123 ASP A CA 1
ATOM 998 C C . ASP A 1 123 ? -14.864 -7.109 17.706 1.00 91.12 123 ASP A C 1
ATOM 1000 O O . ASP A 1 123 ? -15.122 -7.300 18.887 1.00 91.12 123 ASP A O 1
ATOM 1004 N N . MET A 1 124 ? -13.850 -7.740 17.097 1.00 90.31 124 MET A N 1
ATOM 1005 C CA . MET A 1 124 ? -12.958 -8.674 17.796 1.00 90.31 124 MET A CA 1
ATOM 1006 C C . MET A 1 124 ? -11.890 -7.986 18.652 1.00 90.31 124 MET A C 1
ATOM 1008 O O . MET A 1 124 ? -11.363 -8.589 19.579 1.00 90.31 124 MET A O 1
ATOM 1012 N N . ILE A 1 125 ? -11.529 -6.741 18.327 1.00 90.75 125 ILE A N 1
ATOM 1013 C CA . ILE A 1 125 ? -10.380 -6.044 18.943 1.00 90.75 125 ILE A CA 1
ATOM 1014 C C . ILE A 1 125 ? -10.700 -4.634 19.419 1.00 90.75 125 ILE A C 1
ATOM 1016 O O . ILE A 1 125 ? -9.961 -4.041 20.205 1.00 90.75 125 ILE A O 1
ATOM 1020 N N . ASN A 1 126 ? -11.751 -4.020 18.886 1.00 91.94 126 ASN A N 1
ATOM 1021 C CA . ASN A 1 126 ? -12.118 -2.660 19.208 1.00 91.94 126 ASN A CA 1
ATOM 1022 C C . ASN A 1 126 ? -13.279 -2.686 20.176 1.00 91.94 126 ASN A C 1
ATOM 1024 O O . ASN A 1 126 ? -14.370 -3.145 19.867 1.00 91.94 126 ASN A O 1
ATOM 1028 N N . HIS A 1 127 ? -13.044 -2.106 21.339 1.00 89.81 127 HIS A N 1
ATOM 1029 C CA . HIS A 1 127 ? -14.097 -1.951 22.315 1.00 89.81 127 HIS A CA 1
ATOM 1030 C C . HIS A 1 127 ? -15.054 -0.823 21.934 1.00 89.81 127 HIS A C 1
ATOM 1032 O O . HIS A 1 127 ? -14.614 0.181 21.343 1.00 89.81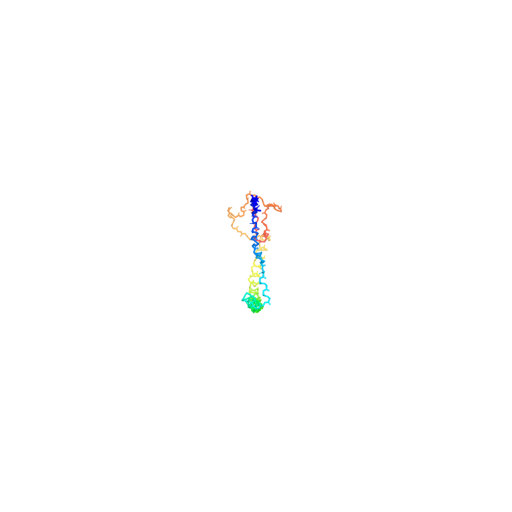 127 HIS A O 1
ATOM 1038 N N . PRO A 1 128 ? -16.331 -0.938 22.330 1.00 85.69 128 PRO A N 1
ATOM 1039 C CA . PRO A 1 128 ? -17.286 0.151 22.222 1.00 85.69 128 PRO A CA 1
ATOM 1040 C C . PRO A 1 128 ? -16.850 1.358 23.067 1.00 85.69 128 PRO A C 1
ATOM 1042 O O . PRO A 1 128 ? -15.895 1.313 23.847 1.00 85.69 128 PRO A O 1
ATOM 1045 N N . LYS A 1 129 ? -17.523 2.491 22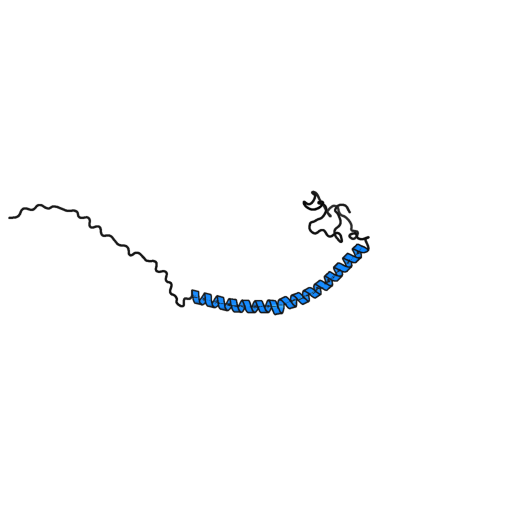.848 1.00 78.94 129 LYS A N 1
ATOM 1046 C CA . LYS A 1 129 ? -17.240 3.737 23.573 1.00 78.94 129 LYS A CA 1
ATOM 1047 C C . LYS A 1 129 ? -17.421 3.566 25.083 1.00 78.94 129 LYS A C 1
ATOM 1049 O O . LYS A 1 129 ? -16.560 4.013 25.833 1.00 78.94 129 LYS A O 1
ATOM 1054 N N . ASP A 1 130 ? -18.515 2.917 25.461 1.00 72.25 130 ASP A N 1
ATOM 1055 C CA . ASP A 1 130 ? -18.920 2.662 26.837 1.00 72.25 130 ASP A CA 1
ATOM 1056 C C . ASP A 1 130 ? -18.902 1.129 27.036 1.00 72.25 130 ASP A C 1
ATOM 1058 O O . ASP A 1 130 ? -19.925 0.485 26.798 1.00 72.25 130 ASP A O 1
ATOM 1062 N N . PRO A 1 131 ? -17.715 0.535 27.281 1.00 59.25 131 PRO A N 1
ATOM 1063 C CA . PRO A 1 131 ? -17.533 -0.904 27.484 1.00 59.25 131 PRO A CA 1
ATOM 1064 C C . PRO A 1 131 ? -18.093 -1.387 28.824 1.00 59.25 131 PRO A C 1
ATOM 1066 O O . PRO A 1 131 ? -18.114 -0.588 29.790 1.00 59.25 131 PRO A O 1
#

Mean predicted aligned error: 13.53 Å

InterPro domains:
  IPR001349 Cytochrome c oxidase, subunit VIa [PF02046] (28-127)
  IPR001349 Cytochrome c oxidase, subunit VIa [PIRSF000277] (20-129)
  IPR001349 Cytochrome c oxidase, subunit VIa [PTHR11504] (14-126)
  IPR018507 Cytochrome c oxidase, subunit VIa, conserved site [PS01329] (105-122)
  IPR036418 Cytochrome c oxidase, subunit VIa superfamily [G3DSA:4.10.95.10] (38-130)
  IPR036418 Cytochrome c oxidase, subunit VIa superfamily [SSF81411] (39-129)

Foldseek 3Di:
DDDDDDDPDPPPPPPPPPDPPPPPPPPPPVDDDPVVVVVVVVVVVVVVVVVVVVCCCVPPVVVVCVVVVVVVCVVVVVVVVVLVVQCVVVVNAAHDDDDDPPPLDDPDFDPDDPSFADPPRDRSHDDTSVD

Radius of gyration: 43.38 Å; Cα contacts (8 Å, |Δi|>4): 43; chains: 1; bounding box: 48×101×112 Å

Sequence (131 aa):
MASRFAAGLFGRSMRTLQAPSAVRRYATAAGENEFVAERAHHKEHAGKSADLWRKVSLYVCIPGSIVLGVYIYGIEKHHYDHMVHEFHENDNQPPERTFYEYNNIRKKAFPWGDGSKSFFHNDMINHPKDP

Nearest PDB structures (foldseek):
  6jy4-assembly1_G  TM=7.426E-01  e=1.558E-03  Bos taurus
  8h8r-assembly1_T  TM=7.418E-01  e=2.677E-03  Bos taurus
  3abk-assembly1_G  TM=8.004E-01  e=6.029E-03  Bos taurus
  8h8s-assembly1_G  TM=7.961E-01  e=6.451E-03  Bos taurus
  8h8r-assembly1_G  TM=7.429E-01  e=4.018E-03  Bos taurus